Protein AF-A0A8J4DAW7-F1 (afdb_monomer_lite)

pLDDT: mean 86.2, std 12.8, range [35.59, 98.31]

Secondary structure (DSSP, 8-state):
------TTTTTS-TTHHHHHHHHHHHHHHHHHHHHT-SSSS--TT----GGGGGGG--SSS--SB-TTS-B-HHHHHHHHHHH-GGG-SEE-HHHHHHHHHHH--TT-HHHHHHHHHHHHHHHHHH--TTS-EEHHHHHHHHHSHHHHHHHHHTT-GGGSIIIIIHHHHHTT--

Foldseek 3Di:
DDFDDFLVCVVPNPPVSVVVVVVVCCVPLQCQQCQQDPDVHGDPVSDHDPVSVLRVDFQLALVCADSVGDGDVVSLVVLCVVQVPPNPQFHAPVSLVVSLVVSDDPVGPVSSVVSCVVSVCLQSGQADPVSGRHSVLVVCVSVVQNQQVSCVSNVNPCSHCVNNVVVCVVVVND

Structure (mmCIF, N/CA/C/O backbone):
data_AF-A0A8J4DAW7-F1
#
_entry.id   AF-A0A8J4DAW7-F1
#
loop_
_atom_site.group_PDB
_atom_site.id
_atom_site.type_symbol
_atom_site.label_atom_id
_atom_site.label_alt_id
_atom_site.label_comp_id
_atom_site.label_asym_id
_atom_site.label_entity_id
_atom_site.label_seq_id
_atom_site.pdbx_PDB_ins_code
_atom_site.Cartn_x
_atom_site.Cartn_y
_atom_site.Cartn_z
_atom_site.occupancy
_atom_site.B_iso_or_equiv
_atom_site.auth_seq_id
_atom_site.auth_comp_id
_atom_site.auth_asym_id
_atom_site.auth_atom_id
_atom_site.pdbx_PDB_model_num
ATOM 1 N N . MET A 1 1 ? -32.320 -4.898 0.744 1.00 35.59 1 MET A N 1
ATOM 2 C CA . MET A 1 1 ? -30.894 -5.266 0.904 1.00 35.59 1 MET A CA 1
ATOM 3 C C . MET A 1 1 ? -30.046 -4.208 0.204 1.00 35.59 1 MET A C 1
ATOM 5 O O . MET A 1 1 ? -30.201 -4.024 -0.993 1.00 35.59 1 MET A O 1
ATOM 9 N N . ARG A 1 2 ? -29.277 -3.409 0.957 1.00 36.75 2 ARG A N 1
ATOM 10 C CA . ARG A 1 2 ? -28.567 -2.215 0.457 1.00 36.75 2 ARG A CA 1
ATOM 11 C C . ARG A 1 2 ? -27.202 -2.635 -0.105 1.00 36.75 2 ARG A C 1
ATOM 13 O O . ARG A 1 2 ? -26.302 -2.932 0.671 1.00 36.75 2 ARG A O 1
ATOM 20 N N . GLY A 1 3 ? -27.082 -2.706 -1.431 1.00 41.38 3 GLY A N 1
ATOM 21 C CA . GLY A 1 3 ? -25.829 -3.020 -2.126 1.00 41.38 3 GLY A CA 1
ATOM 22 C C . GLY A 1 3 ? -24.738 -1.989 -1.820 1.00 41.38 3 GLY A C 1
ATOM 23 O O . GLY A 1 3 ? -24.973 -0.781 -1.885 1.00 41.38 3 GLY A O 1
ATOM 24 N N . PHE A 1 4 ? -23.571 -2.491 -1.423 1.00 44.03 4 PHE A N 1
ATOM 25 C CA . PHE A 1 4 ? -22.437 -1.741 -0.889 1.00 44.03 4 PHE A CA 1
ATOM 26 C C . PHE A 1 4 ? -21.653 -1.043 -2.014 1.00 44.03 4 PHE A C 1
ATOM 28 O O . PHE A 1 4 ? -21.598 -1.503 -3.155 1.00 44.03 4 PHE A O 1
ATOM 35 N N . ARG A 1 5 ? -21.097 0.125 -1.693 1.00 46.22 5 ARG A N 1
ATOM 36 C CA . ARG A 1 5 ? -20.472 1.068 -2.624 1.00 46.22 5 ARG A CA 1
ATOM 37 C C . ARG A 1 5 ? -18.950 1.059 -2.417 1.00 46.22 5 ARG A C 1
ATOM 39 O O . ARG A 1 5 ? -18.498 1.115 -1.278 1.00 46.22 5 ARG A O 1
ATOM 46 N N . PHE A 1 6 ? -18.198 1.014 -3.524 1.00 53.50 6 PHE A N 1
ATOM 47 C CA . PHE A 1 6 ? -16.730 1.126 -3.634 1.00 53.50 6 PHE A CA 1
ATOM 48 C C . PHE A 1 6 ? -16.136 2.221 -2.723 1.00 53.50 6 PHE A C 1
ATOM 50 O O . PHE A 1 6 ? -16.826 3.196 -2.422 1.00 53.50 6 PHE A O 1
ATOM 57 N N . LEU A 1 7 ? -14.844 2.122 -2.371 1.00 47.47 7 LEU A N 1
ATOM 58 C CA . LEU A 1 7 ? -14.091 3.124 -1.588 1.00 47.47 7 LEU A CA 1
ATOM 59 C C . LEU A 1 7 ? -14.414 4.562 -1.986 1.00 47.47 7 LEU A C 1
ATOM 61 O O . LEU A 1 7 ? -14.732 5.402 -1.149 1.00 47.47 7 LEU A O 1
ATOM 65 N N . LEU A 1 8 ? -14.359 4.811 -3.290 1.00 48.56 8 LEU A N 1
ATOM 66 C CA . LEU A 1 8 ? -14.595 6.120 -3.846 1.00 48.56 8 LEU A CA 1
ATOM 67 C C . LEU A 1 8 ? -16.085 6.406 -3.999 1.00 48.56 8 LEU A C 1
ATOM 69 O O . LEU A 1 8 ? -16.419 7.538 -3.782 1.00 48.56 8 LEU A O 1
ATOM 73 N N . ARG A 1 9 ? -17.023 5.457 -4.155 1.00 50.00 9 ARG A N 1
ATOM 74 C CA . ARG A 1 9 ? -18.480 5.754 -4.058 1.00 50.00 9 ARG A CA 1
ATOM 75 C C . ARG A 1 9 ? -18.992 6.039 -2.642 1.00 50.00 9 ARG A C 1
ATOM 77 O O . ARG A 1 9 ? -20.134 6.476 -2.482 1.00 50.00 9 ARG A O 1
ATOM 84 N N . ARG A 1 10 ? -18.170 5.790 -1.620 1.00 56.25 10 ARG A N 1
ATOM 85 C CA . ARG A 1 10 ? -18.395 6.259 -0.245 1.00 56.25 10 ARG A CA 1
ATOM 86 C C . ARG A 1 10 ? -17.984 7.732 -0.060 1.00 56.25 10 ARG A C 1
ATOM 88 O O . ARG A 1 10 ? -18.442 8.344 0.896 1.00 56.25 10 ARG A O 1
ATOM 95 N N . LEU A 1 11 ? -17.167 8.283 -0.968 1.00 58.91 11 LEU A N 1
ATOM 96 C CA . LEU A 1 11 ? -16.596 9.644 -0.929 1.00 58.91 11 LEU A CA 1
ATOM 97 C C . LEU A 1 11 ? -16.974 10.536 -2.144 1.00 58.91 11 LEU A C 1
ATOM 99 O O . LEU A 1 11 ? -17.025 11.750 -2.011 1.00 58.91 11 LEU A O 1
ATOM 103 N N . LEU A 1 12 ? -17.246 9.945 -3.308 1.00 66.75 12 LEU A N 1
ATOM 104 C CA . LEU A 1 12 ? -17.375 10.508 -4.661 1.00 66.75 12 LEU A CA 1
ATOM 105 C C . LEU A 1 12 ? -18.311 9.627 -5.521 1.00 66.75 12 LEU A C 1
ATOM 107 O O . LEU A 1 12 ? -18.037 8.460 -5.794 1.00 66.75 12 LEU A O 1
ATOM 111 N N . SER A 1 13 ? -19.433 10.164 -5.993 1.00 74.12 13 SER A N 1
ATOM 112 C CA . SER A 1 13 ? -20.335 9.451 -6.915 1.00 74.12 13 SER A CA 1
ATOM 113 C C . SER A 1 13 ? -19.689 9.195 -8.287 1.00 74.12 13 SER A C 1
ATOM 115 O O . SER A 1 13 ? -18.711 9.841 -8.648 1.00 74.12 13 SER A O 1
ATOM 117 N N . GLU A 1 14 ? -20.243 8.290 -9.103 1.00 77.75 14 GLU A N 1
ATOM 118 C CA . GLU A 1 14 ? -19.873 8.301 -10.531 1.00 77.75 14 GLU A CA 1
ATOM 119 C C . GLU A 1 14 ? -20.385 9.579 -11.203 1.00 77.75 14 GLU A C 1
ATOM 121 O O . GLU A 1 14 ? -21.440 10.080 -10.799 1.00 77.75 14 GLU A O 1
ATOM 126 N N . PRO A 1 15 ? -19.674 10.089 -12.223 1.00 83.44 15 PRO A N 1
ATOM 127 C CA . PRO A 1 15 ? -18.434 9.547 -12.802 1.00 83.44 15 PRO A CA 1
ATOM 128 C C . PRO A 1 15 ? -17.146 9.971 -12.071 1.00 83.44 15 PRO A C 1
ATOM 130 O O . PRO A 1 15 ? -16.062 9.559 -12.473 1.00 83.44 15 PRO A O 1
ATOM 133 N N . LEU A 1 16 ? -17.232 10.771 -11.001 1.00 80.62 16 LEU A N 1
ATOM 134 C 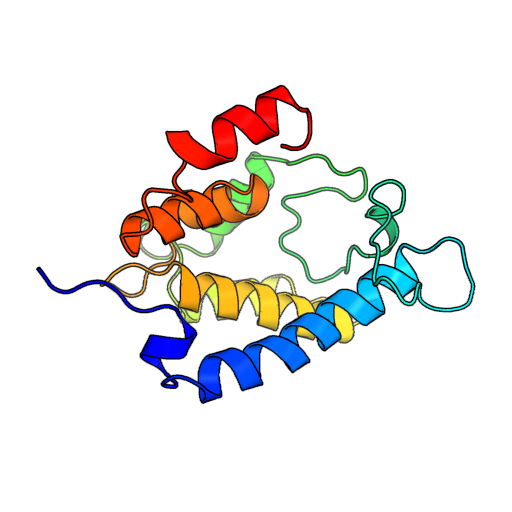CA . LEU A 1 16 ? -16.066 11.324 -10.292 1.00 80.62 16 LEU A CA 1
ATOM 135 C C . LEU A 1 16 ? -15.127 10.242 -9.751 1.00 80.62 16 LEU A C 1
ATOM 137 O O . LEU A 1 16 ? -13.915 10.411 -9.802 1.00 80.62 16 LEU A O 1
ATOM 141 N N . ASN A 1 17 ? -15.673 9.122 -9.273 1.00 78.44 17 ASN A N 1
ATOM 142 C CA . ASN A 1 17 ? -14.875 7.961 -8.879 1.00 78.44 17 ASN A CA 1
ATOM 143 C C . ASN A 1 17 ? -14.023 7.436 -10.051 1.00 78.44 17 ASN A C 1
ATOM 145 O O . ASN A 1 17 ? -12.802 7.359 -9.933 1.00 78.44 17 ASN A O 1
ATOM 149 N N . THR A 1 18 ? -14.650 7.133 -11.192 1.00 80.19 18 THR A N 1
ATOM 150 C CA . THR A 1 18 ? -13.932 6.676 -12.393 1.00 80.19 18 THR A CA 1
ATOM 151 C C . THR A 1 18 ? -12.881 7.694 -12.846 1.00 80.19 18 THR A C 1
ATOM 153 O O . THR A 1 18 ? -11.741 7.323 -13.119 1.00 80.19 18 THR A O 1
ATOM 156 N N . LEU A 1 19 ? -13.229 8.983 -12.856 1.00 85.88 19 LEU A N 1
ATOM 157 C CA . LEU A 1 19 ? -12.310 10.060 -13.229 1.00 85.88 19 LEU A CA 1
ATOM 158 C C . LEU A 1 19 ? -11.126 10.191 -12.263 1.00 85.88 19 LEU A C 1
ATOM 160 O O . LEU A 1 19 ? -10.025 10.487 -12.710 1.00 85.88 19 LEU A O 1
ATOM 164 N N . ALA A 1 20 ? -11.323 9.944 -10.966 1.00 83.50 20 ALA A N 1
ATOM 165 C CA . ALA A 1 20 ? -10.255 9.956 -9.969 1.00 83.50 20 ALA A CA 1
ATOM 166 C C . ALA A 1 20 ? -9.373 8.695 -10.024 1.00 83.50 20 ALA A C 1
ATOM 168 O O . ALA A 1 20 ? -8.184 8.763 -9.720 1.00 83.50 20 ALA A O 1
ATOM 169 N N . ALA A 1 21 ? -9.922 7.547 -10.431 1.00 84.50 21 ALA A N 1
ATOM 170 C CA . ALA A 1 21 ? -9.177 6.292 -10.508 1.00 84.50 21 ALA A CA 1
ATOM 171 C C . ALA A 1 21 ? -8.114 6.296 -11.619 1.00 84.50 21 ALA A C 1
ATOM 173 O O . ALA A 1 21 ? -7.025 5.763 -11.417 1.00 84.50 21 ALA A O 1
ATOM 174 N N . VAL A 1 22 ? -8.398 6.919 -12.768 1.00 87.62 22 VAL A N 1
ATOM 175 C CA . VAL A 1 22 ? -7.465 7.001 -13.907 1.00 87.62 22 VAL A CA 1
ATOM 176 C C . VAL A 1 22 ? -6.120 7.657 -13.541 1.00 87.62 22 VAL A C 1
ATOM 178 O O . VAL A 1 22 ? -5.090 7.013 -13.742 1.00 87.62 22 VAL A O 1
ATOM 181 N N . PRO A 1 23 ? -6.061 8.882 -12.980 1.00 89.19 23 PRO A N 1
ATOM 182 C CA . PRO A 1 23 ? -4.791 9.509 -12.623 1.00 89.19 23 PRO A CA 1
ATOM 183 C C . PRO A 1 23 ? -4.057 8.754 -11.510 1.00 89.19 23 PRO A C 1
ATOM 185 O O . PRO A 1 23 ? -2.834 8.669 -11.557 1.00 89.19 23 PRO A O 1
ATOM 188 N N . VAL A 1 24 ? -4.773 8.154 -10.550 1.00 86.56 24 VAL A N 1
ATOM 189 C CA . VAL A 1 24 ? -4.154 7.310 -9.511 1.00 86.56 24 VAL A CA 1
ATOM 190 C C . VAL A 1 24 ? -3.506 6.074 -10.136 1.00 86.56 24 VAL A C 1
ATOM 192 O O . VAL A 1 24 ? -2.357 5.762 -9.829 1.00 86.56 24 VAL A O 1
ATOM 195 N N . ALA A 1 25 ? -4.207 5.399 -11.050 1.00 88.69 25 ALA A N 1
ATOM 196 C CA . ALA A 1 25 ? -3.672 4.246 -11.762 1.00 88.69 25 ALA A CA 1
ATOM 197 C C . ALA A 1 25 ? -2.434 4.623 -12.585 1.00 88.69 25 ALA A C 1
ATOM 199 O O . ALA A 1 25 ? -1.433 3.917 -12.525 1.00 88.69 25 ALA A O 1
ATOM 200 N N . LEU A 1 26 ? -2.455 5.756 -13.294 1.00 89.94 26 LEU A N 1
ATOM 201 C CA . LEU A 1 26 ? -1.300 6.236 -14.057 1.00 89.94 26 LEU A CA 1
ATOM 202 C C . LEU A 1 26 ? -0.113 6.598 -13.156 1.00 89.94 26 LEU A C 1
ATOM 204 O O . LEU A 1 26 ? 1.014 6.229 -13.475 1.00 89.94 26 LEU A O 1
ATOM 208 N N . ALA A 1 27 ? -0.355 7.258 -12.019 1.00 89.00 27 ALA A N 1
ATOM 209 C CA . ALA A 1 27 ? 0.691 7.632 -11.065 1.00 89.00 27 ALA A CA 1
ATOM 210 C C . ALA A 1 27 ? 1.424 6.417 -10.470 1.00 89.00 27 ALA A C 1
ATOM 212 O O . ALA A 1 27 ? 2.596 6.528 -10.120 1.00 89.00 27 ALA A O 1
ATOM 213 N N . VAL A 1 28 ? 0.757 5.262 -10.380 1.00 89.31 28 VAL A N 1
ATOM 214 C CA . VAL A 1 28 ? 1.360 3.997 -9.935 1.00 89.31 28 VAL A CA 1
ATOM 215 C C . VAL A 1 28 ? 1.974 3.235 -11.110 1.00 89.31 28 VAL A C 1
ATOM 217 O O . VAL A 1 28 ? 3.126 2.808 -11.049 1.00 89.31 28 VAL A O 1
ATOM 220 N N . GLN A 1 29 ? 1.229 3.074 -12.202 1.00 91.12 29 GLN A N 1
ATOM 221 C CA . GLN A 1 29 ? 1.621 2.193 -13.295 1.00 91.12 29 GLN A CA 1
ATOM 222 C C . GLN A 1 29 ? 2.780 2.762 -14.126 1.00 91.12 29 GLN A C 1
ATOM 224 O O . GLN A 1 29 ? 3.649 1.998 -14.541 1.00 91.12 29 GLN A O 1
ATOM 229 N N . LEU A 1 30 ? 2.845 4.083 -14.347 1.00 91.12 30 LEU A N 1
ATOM 230 C CA . LEU A 1 30 ? 3.920 4.699 -15.134 1.00 91.12 30 LEU A CA 1
ATOM 231 C C . LEU A 1 30 ? 5.303 4.474 -14.490 1.00 91.12 30 LEU A C 1
ATOM 233 O O . LEU A 1 30 ? 6.150 3.877 -15.161 1.00 91.12 30 LEU A O 1
ATOM 237 N N . PRO A 1 31 ? 5.547 4.832 -13.209 1.00 90.69 31 PRO A N 1
ATOM 238 C CA . PRO A 1 31 ? 6.833 4.560 -12.570 1.00 90.69 31 PRO A CA 1
ATOM 239 C C . PRO A 1 31 ? 7.166 3.070 -12.506 1.00 90.69 31 PRO A C 1
ATOM 241 O O . PRO A 1 31 ? 8.300 2.697 -12.790 1.00 90.69 31 PRO A O 1
ATOM 244 N N . LEU A 1 32 ? 6.195 2.207 -12.180 1.00 91.31 32 LEU A N 1
ATOM 245 C CA . LEU A 1 32 ? 6.436 0.763 -12.111 1.00 91.31 32 LEU A CA 1
ATOM 246 C C . LEU A 1 32 ? 6.802 0.177 -13.477 1.00 91.31 32 LEU A C 1
ATOM 248 O O . LEU A 1 32 ? 7.737 -0.617 -13.559 1.00 91.31 32 LEU A O 1
ATOM 252 N N . SER A 1 33 ? 6.104 0.577 -14.544 1.00 92.31 33 SER A N 1
ATOM 253 C CA . SER A 1 33 ? 6.386 0.085 -15.897 1.00 92.31 33 SER A CA 1
ATOM 254 C C . SER A 1 33 ? 7.756 0.529 -16.402 1.00 92.31 33 SER A C 1
ATOM 256 O O . SER A 1 33 ? 8.448 -0.235 -17.072 1.00 92.31 33 SER A O 1
ATOM 258 N N . TRP A 1 34 ? 8.184 1.738 -16.032 1.00 92.44 34 TRP A N 1
ATOM 259 C CA . TRP A 1 34 ? 9.498 2.250 -16.391 1.00 92.44 34 TRP A CA 1
ATOM 260 C C . TRP A 1 34 ? 10.619 1.593 -15.580 1.00 92.44 34 TRP A C 1
ATOM 262 O O . TRP A 1 34 ? 11.542 1.022 -16.152 1.00 92.44 34 TRP A O 1
ATOM 272 N N . LEU A 1 35 ? 10.528 1.613 -14.247 1.00 92.31 35 LEU A N 1
ATOM 273 C CA . LEU A 1 35 ? 11.601 1.155 -13.356 1.00 92.31 35 LEU A CA 1
ATOM 274 C C . LEU A 1 35 ? 11.769 -0.371 -13.345 1.00 92.31 35 LEU A C 1
ATOM 276 O O . LEU A 1 35 ? 12.872 -0.872 -13.115 1.00 92.31 35 LEU A O 1
ATOM 280 N N . ALA A 1 36 ? 10.693 -1.120 -13.602 1.00 92.50 36 ALA A N 1
ATOM 281 C CA . ALA A 1 36 ? 10.764 -2.562 -13.825 1.00 92.50 36 ALA A CA 1
ATOM 282 C C . ALA A 1 36 ? 11.022 -2.920 -15.303 1.00 92.50 36 ALA A C 1
ATOM 284 O O . ALA A 1 36 ? 11.193 -4.097 -15.617 1.00 92.50 36 ALA A O 1
ATOM 285 N N . GLY A 1 37 ? 11.056 -1.942 -16.210 1.00 91.81 37 GLY A N 1
ATOM 286 C CA . GLY A 1 37 ? 11.345 -2.131 -17.628 1.00 91.81 37 GLY A CA 1
ATOM 287 C C . GLY A 1 37 ? 12.790 -2.549 -17.909 1.00 91.81 37 GLY A C 1
ATOM 288 O O . GLY A 1 37 ? 13.684 -2.407 -17.072 1.00 91.81 37 GLY A O 1
ATOM 289 N N . ASP A 1 38 ? 13.016 -3.067 -19.116 1.00 88.12 38 ASP A N 1
ATOM 290 C CA . ASP A 1 38 ? 14.365 -3.300 -19.659 1.00 88.12 38 ASP A CA 1
ATOM 291 C C . ASP A 1 38 ? 14.819 -2.165 -20.595 1.00 88.12 38 ASP A C 1
ATOM 293 O O . ASP A 1 38 ? 15.965 -2.135 -21.038 1.00 88.12 38 ASP A O 1
ATOM 297 N N . SER A 1 39 ? 13.915 -1.228 -20.888 1.00 86.88 39 SER A N 1
ATOM 298 C CA . SER A 1 39 ? 14.132 -0.092 -21.777 1.00 86.88 39 SER A CA 1
ATOM 299 C C . SER A 1 39 ? 14.375 1.191 -20.990 1.00 86.88 39 SER A C 1
ATOM 301 O O . SER A 1 39 ? 13.874 1.372 -19.884 1.00 86.88 39 SER A O 1
ATOM 303 N N . TRP A 1 40 ? 15.082 2.135 -21.610 1.00 84.94 40 TRP A N 1
ATOM 304 C CA . TRP A 1 40 ? 15.256 3.484 -21.065 1.00 84.94 40 TRP A CA 1
ATOM 305 C C . TRP A 1 40 ? 13.962 4.319 -21.082 1.00 84.94 40 TRP A C 1
ATOM 307 O O . TRP A 1 40 ? 13.833 5.266 -20.312 1.00 84.94 40 TRP A O 1
ATOM 317 N N . LEU A 1 41 ? 12.997 3.967 -21.937 1.00 86.31 41 LEU A N 1
ATOM 318 C CA . LEU A 1 41 ? 11.678 4.601 -22.024 1.00 86.31 41 LEU A CA 1
ATOM 319 C C . LEU A 1 41 ? 10.593 3.702 -21.402 1.00 86.31 41 LEU A C 1
ATOM 321 O O . LEU A 1 41 ? 10.718 2.477 -21.485 1.00 86.31 41 LEU A O 1
ATOM 325 N N . PRO A 1 42 ? 9.521 4.277 -20.819 1.00 80.38 42 PRO A N 1
ATOM 326 C CA . PRO A 1 42 ? 8.379 3.507 -20.328 1.00 80.38 42 PRO A CA 1
ATOM 327 C C . PRO A 1 42 ? 7.687 2.742 -21.466 1.00 80.38 42 PRO A C 1
ATOM 329 O O . PRO A 1 42 ? 7.506 3.280 -22.560 1.00 80.38 42 PRO A O 1
ATOM 332 N N . ASP A 1 43 ? 7.265 1.499 -21.207 1.00 83.38 43 ASP A N 1
ATOM 333 C CA . ASP A 1 43 ? 6.450 0.736 -22.160 1.00 83.38 43 ASP A CA 1
ATOM 334 C C . ASP A 1 43 ? 5.094 1.454 -22.336 1.00 83.38 43 ASP A C 1
ATOM 336 O O . ASP A 1 43 ? 4.387 1.648 -21.343 1.00 83.38 43 ASP A O 1
ATOM 340 N N . PRO A 1 44 ? 4.682 1.835 -23.561 1.00 87.00 44 PRO A N 1
ATOM 341 C CA . PRO A 1 44 ? 3.400 2.508 -23.792 1.00 87.00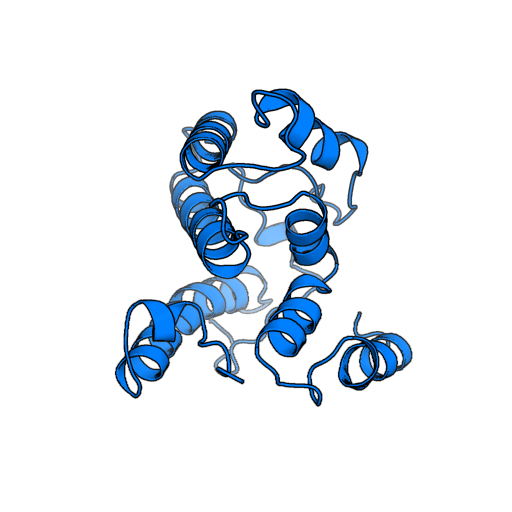 44 PRO A CA 1
ATOM 342 C C . PRO A 1 44 ? 2.185 1.651 -23.404 1.00 87.00 44 PRO A C 1
ATOM 344 O O . PRO A 1 44 ? 1.095 2.179 -23.200 1.00 87.00 44 PRO A O 1
ATOM 347 N N . ARG A 1 45 ? 2.357 0.330 -23.270 1.00 90.56 45 ARG A N 1
ATOM 348 C CA . ARG A 1 45 ? 1.341 -0.606 -22.760 1.00 90.56 45 ARG A CA 1
ATOM 349 C C . ARG A 1 45 ? 1.314 -0.677 -21.233 1.00 90.56 45 ARG A C 1
ATOM 351 O O . ARG A 1 45 ? 0.502 -1.415 -20.682 1.00 90.56 45 ARG A O 1
ATOM 358 N N . LEU A 1 46 ? 2.206 0.052 -20.560 1.00 90.44 46 LEU A N 1
ATOM 359 C CA . LEU A 1 46 ? 2.325 0.121 -19.109 1.00 90.44 46 LEU A CA 1
ATOM 360 C C . LEU A 1 46 ? 2.580 -1.249 -18.452 1.00 90.44 46 LEU A C 1
ATOM 362 O O . LEU A 1 46 ? 2.073 -1.530 -17.367 1.00 90.44 46 LEU A O 1
ATOM 366 N N . LEU A 1 47 ? 3.346 -2.128 -19.103 1.00 90.38 47 LEU A N 1
ATOM 367 C CA . LEU A 1 47 ? 3.660 -3.455 -18.563 1.00 90.38 47 LEU A CA 1
ATOM 368 C C . LEU A 1 47 ? 4.653 -3.374 -17.399 1.00 90.38 47 LEU A C 1
ATOM 370 O O . LEU A 1 47 ? 5.620 -2.623 -17.451 1.00 90.38 47 LEU A O 1
ATOM 374 N N . VAL A 1 48 ? 4.444 -4.202 -16.372 1.00 90.19 48 VAL A N 1
ATOM 375 C CA . VAL A 1 48 ? 5.377 -4.369 -15.245 1.00 90.19 48 VAL A CA 1
ATOM 376 C C . VAL A 1 48 ? 6.032 -5.740 -15.352 1.00 90.19 48 VAL A C 1
ATOM 378 O O . VAL A 1 48 ? 5.364 -6.771 -15.254 1.00 90.19 48 VAL A O 1
ATOM 381 N N . HIS A 1 49 ? 7.350 -5.772 -15.547 1.00 90.50 49 HIS A N 1
ATOM 382 C CA . HIS A 1 49 ? 8.083 -7.030 -15.649 1.00 90.50 49 HIS A CA 1
ATOM 383 C C . HIS A 1 49 ? 8.364 -7.599 -14.258 1.00 90.50 49 HIS A C 1
ATOM 385 O O . HIS A 1 49 ? 9.252 -7.133 -13.546 1.00 90.50 49 HIS A O 1
ATOM 391 N N . VAL A 1 50 ? 7.648 -8.664 -13.891 1.00 88.00 50 VAL A N 1
ATOM 392 C CA . VAL A 1 50 ? 7.757 -9.309 -12.569 1.00 88.00 50 VAL A CA 1
ATOM 393 C C . VAL A 1 50 ? 9.189 -9.756 -12.250 1.00 88.00 50 VAL A C 1
ATOM 395 O O . VAL A 1 50 ? 9.632 -9.615 -11.113 1.00 88.00 50 VAL A O 1
ATOM 398 N N . ARG A 1 51 ? 9.966 -10.191 -13.255 1.00 88.50 51 ARG A N 1
ATOM 399 C CA . ARG A 1 51 ? 11.394 -10.533 -13.086 1.00 88.50 51 ARG A CA 1
ATOM 400 C C . ARG A 1 51 ? 12.233 -9.396 -12.481 1.00 88.50 51 ARG A C 1
ATOM 402 O O . ARG A 1 51 ? 13.211 -9.649 -11.785 1.00 88.50 51 ARG A O 1
ATOM 409 N N . ASN A 1 52 ? 11.821 -8.152 -12.715 1.00 90.44 52 ASN A N 1
ATOM 410 C CA . ASN A 1 52 ? 12.481 -6.935 -12.254 1.00 90.44 52 ASN A CA 1
ATOM 411 C C . ASN A 1 52 ? 11.761 -6.290 -11.054 1.00 90.44 52 ASN A C 1
ATOM 413 O O . ASN A 1 52 ? 12.136 -5.193 -10.648 1.00 90.44 52 ASN A O 1
ATOM 417 N N . ALA A 1 53 ? 10.758 -6.945 -10.454 1.00 87.81 53 ALA A N 1
ATOM 418 C CA . ALA A 1 53 ? 9.974 -6.377 -9.351 1.00 87.81 53 ALA A CA 1
ATOM 419 C C . ALA A 1 53 ? 10.832 -5.997 -8.128 1.00 87.81 53 ALA A C 1
ATOM 421 O O . ALA A 1 53 ? 10.521 -5.047 -7.417 1.00 87.81 53 ALA A O 1
ATOM 422 N N . HIS A 1 54 ? 11.963 -6.675 -7.920 1.00 88.25 54 HIS A N 1
ATOM 423 C CA . HIS A 1 54 ? 12.929 -6.335 -6.874 1.00 88.25 54 HIS A CA 1
ATOM 424 C C . HIS A 1 54 ? 13.496 -4.903 -7.000 1.00 88.25 54 HIS A C 1
ATOM 426 O O . HIS A 1 54 ? 13.911 -4.330 -5.994 1.00 88.25 54 HIS A O 1
ATOM 432 N N . LYS A 1 55 ? 13.501 -4.306 -8.207 1.00 89.62 55 LYS A N 1
ATOM 433 C CA . LYS A 1 55 ? 13.989 -2.935 -8.463 1.00 89.62 55 LYS A CA 1
ATOM 434 C C . LYS A 1 55 ? 13.056 -1.853 -7.920 1.00 89.62 55 LYS A C 1
ATOM 436 O O . LYS A 1 55 ? 13.509 -0.753 -7.629 1.00 89.62 55 LYS A O 1
ATOM 441 N N . VAL A 1 56 ? 11.765 -2.157 -7.791 1.00 89.62 56 VAL A N 1
ATOM 442 C CA . VAL A 1 56 ? 10.720 -1.197 -7.393 1.00 89.62 56 VAL A CA 1
ATOM 443 C C . VAL A 1 56 ? 10.321 -1.331 -5.921 1.00 89.62 56 VAL A C 1
ATOM 445 O O . VAL A 1 56 ? 9.314 -0.782 -5.484 1.00 89.62 56 VAL A O 1
ATOM 448 N N . VAL A 1 57 ? 11.131 -2.038 -5.130 1.00 89.50 57 VAL A N 1
ATOM 449 C CA . VAL A 1 57 ? 10.967 -2.133 -3.677 1.00 89.50 57 VAL A CA 1
ATOM 450 C C . VAL A 1 57 ? 11.578 -0.897 -3.018 1.00 89.50 57 VAL A C 1
ATOM 452 O O . VAL A 1 57 ? 12.798 -0.738 -2.990 1.00 89.50 57 VAL A O 1
ATOM 455 N N . HIS A 1 58 ? 10.740 -0.039 -2.440 1.00 91.94 58 HIS A N 1
ATOM 456 C CA . HIS A 1 58 ? 11.196 1.122 -1.672 1.00 91.94 58 HIS A CA 1
ATOM 457 C C . HIS A 1 58 ? 11.550 0.754 -0.220 1.00 91.94 58 HIS A C 1
ATOM 459 O O . HIS A 1 58 ? 11.143 -0.289 0.294 1.00 91.94 58 HIS A O 1
ATOM 465 N N . GLY A 1 59 ? 12.332 1.597 0.459 1.00 89.81 59 GLY A N 1
ATOM 466 C CA . GLY A 1 59 ? 12.873 1.323 1.797 1.00 89.81 59 GLY A CA 1
ATOM 467 C C . GLY A 1 59 ? 11.861 1.467 2.939 1.00 89.81 59 GLY A C 1
ATOM 468 O O . GLY A 1 59 ? 11.965 0.758 3.940 1.00 89.81 59 GLY A O 1
ATOM 469 N N . SER A 1 60 ? 10.871 2.345 2.777 1.00 93.00 60 SER A N 1
ATOM 470 C CA . SER A 1 60 ? 9.849 2.683 3.778 1.00 93.00 60 SER A CA 1
ATOM 471 C C . SER A 1 60 ? 8.618 1.768 3.707 1.00 93.00 60 SER A C 1
ATOM 473 O O . SER A 1 60 ? 7.482 2.233 3.736 1.00 93.00 60 SER A O 1
ATOM 475 N N . ASN A 1 61 ? 8.822 0.462 3.539 1.00 90.62 61 ASN A N 1
ATOM 476 C CA . ASN A 1 61 ? 7.752 -0.528 3.367 1.00 90.62 61 ASN A CA 1
ATOM 477 C C . ASN A 1 61 ? 7.465 -1.321 4.664 1.00 90.62 61 ASN A C 1
ATOM 479 O O . ASN A 1 61 ? 8.079 -1.098 5.705 1.00 90.62 61 ASN A O 1
ATOM 483 N N . SER A 1 62 ? 6.534 -2.279 4.615 1.00 90.88 62 SER A N 1
ATOM 484 C CA . SER A 1 62 ? 6.184 -3.124 5.772 1.00 90.88 62 SER A CA 1
ATOM 485 C C . SER A 1 62 ? 7.235 -4.169 6.155 1.00 90.88 62 SER A C 1
ATOM 487 O O . SER A 1 62 ? 7.146 -4.760 7.230 1.00 90.88 62 SER A O 1
ATOM 489 N N . LYS A 1 63 ? 8.195 -4.441 5.263 1.00 90.75 63 LYS A N 1
ATOM 490 C CA . LYS A 1 63 ? 9.226 -5.488 5.352 1.00 90.75 63 LYS A CA 1
ATOM 491 C C . LYS A 1 63 ? 8.683 -6.918 5.437 1.00 90.75 63 LYS A C 1
ATOM 493 O O . LYS A 1 63 ? 9.455 -7.845 5.684 1.00 90.75 63 LYS A O 1
ATOM 498 N N . ALA A 1 64 ? 7.379 -7.113 5.217 1.00 91.94 64 ALA A N 1
ATOM 499 C CA . ALA A 1 64 ? 6.754 -8.434 5.194 1.00 91.94 64 ALA A CA 1
ATOM 500 C C . ALA A 1 64 ? 7.269 -9.292 4.029 1.00 91.94 64 ALA A C 1
ATOM 502 O O . ALA A 1 64 ? 7.396 -10.502 4.186 1.00 91.94 64 ALA A O 1
ATOM 503 N N . TRP A 1 65 ? 7.615 -8.665 2.902 1.00 88.06 65 TRP A N 1
ATOM 504 C CA . TRP A 1 65 ? 8.380 -9.288 1.825 1.00 88.06 65 TRP A CA 1
ATOM 505 C C . TRP A 1 65 ? 9.846 -8.865 1.908 1.00 88.06 65 TRP A C 1
ATOM 507 O O . TRP A 1 65 ? 10.150 -7.710 2.222 1.00 88.06 65 TRP A O 1
ATOM 517 N N . ASP A 1 66 ? 10.758 -9.795 1.643 1.00 84.75 66 ASP A N 1
ATOM 518 C CA . ASP A 1 66 ? 12.157 -9.457 1.395 1.00 84.75 66 ASP A CA 1
ATOM 519 C C . ASP A 1 66 ? 12.376 -8.992 -0.062 1.00 84.75 66 ASP A C 1
ATOM 521 O O . ASP A 1 66 ? 11.479 -9.064 -0.903 1.00 84.75 66 ASP A O 1
ATOM 525 N N . ARG A 1 67 ? 13.581 -8.493 -0.375 1.00 81.19 67 ARG A N 1
ATOM 526 C CA . ARG A 1 67 ? 13.924 -8.048 -1.742 1.00 81.19 67 ARG A CA 1
ATOM 527 C C . ARG A 1 67 ? 13.988 -9.192 -2.756 1.00 81.19 67 ARG A C 1
ATOM 529 O O . ARG A 1 67 ? 13.929 -8.930 -3.952 1.00 81.19 67 ARG A O 1
ATOM 536 N N . SER A 1 68 ? 14.114 -10.427 -2.282 1.00 82.81 68 SER A N 1
ATOM 537 C CA . SER A 1 68 ? 14.097 -11.630 -3.111 1.00 82.81 68 SER A CA 1
ATOM 538 C C . SER A 1 68 ? 12.672 -12.075 -3.445 1.00 82.81 68 SER A C 1
ATOM 540 O O . SER A 1 68 ? 12.495 -13.002 -4.228 1.00 82.81 68 SER A O 1
ATOM 542 N N . GLY A 1 69 ? 11.657 -11.408 -2.886 1.00 83.12 69 GLY A N 1
ATOM 543 C CA . GLY A 1 69 ? 10.264 -11.748 -3.112 1.00 83.12 69 GLY A CA 1
ATOM 544 C C . GLY A 1 69 ? 9.800 -12.927 -2.266 1.00 83.12 69 GLY A C 1
ATOM 545 O O . GLY A 1 69 ? 8.948 -13.677 -2.720 1.00 83.12 69 GLY A O 1
ATOM 546 N N . HIS A 1 70 ? 10.295 -13.090 -1.036 1.00 88.75 70 HIS A N 1
ATOM 547 C CA . HIS A 1 70 ? 9.740 -14.045 -0.074 1.00 88.75 70 HIS A CA 1
ATOM 548 C C . HIS A 1 70 ? 8.894 -13.361 0.996 1.00 88.75 70 HIS A C 1
ATOM 550 O O . HIS A 1 70 ? 9.345 -12.445 1.689 1.00 88.75 70 HIS A O 1
ATOM 556 N N . PHE A 1 71 ? 7.676 -13.866 1.188 1.00 91.12 71 PHE A N 1
ATOM 557 C CA . PHE A 1 71 ? 6.822 -13.454 2.292 1.00 91.12 71 PHE A CA 1
ATOM 558 C C . PHE A 1 71 ? 7.309 -14.080 3.599 1.00 91.12 71 PHE A C 1
ATOM 560 O O . PHE A 1 71 ? 7.427 -15.298 3.708 1.00 91.12 71 PHE A O 1
ATOM 567 N N . THR A 1 72 ? 7.535 -13.250 4.614 1.00 94.00 72 THR A N 1
ATOM 568 C CA . THR A 1 72 ? 7.944 -13.675 5.954 1.00 94.00 72 THR A CA 1
ATOM 569 C C . THR A 1 72 ? 6.782 -13.492 6.937 1.00 94.00 72 THR A C 1
ATOM 571 O O . THR A 1 72 ? 6.570 -12.372 7.418 1.00 94.00 72 THR A O 1
ATOM 574 N N . PRO A 1 73 ? 6.050 -14.564 7.311 1.00 93.31 73 PRO A N 1
ATOM 575 C CA . PRO A 1 73 ? 4.914 -14.464 8.230 1.00 93.31 73 PRO A CA 1
ATOM 576 C C . PRO A 1 73 ? 5.276 -13.795 9.557 1.00 93.31 73 PRO A C 1
ATOM 578 O O . PRO A 1 73 ? 4.546 -12.930 10.023 1.00 93.31 73 PRO A O 1
ATOM 581 N N . ALA A 1 74 ? 6.446 -14.108 10.121 1.00 94.62 74 ALA A N 1
ATOM 582 C CA . ALA A 1 74 ? 6.900 -13.515 11.378 1.00 94.62 74 ALA A CA 1
ATOM 583 C C . ALA A 1 74 ? 7.024 -11.980 11.311 1.00 94.62 74 ALA A C 1
ATOM 585 O O . ALA A 1 74 ? 6.654 -11.291 12.258 1.00 94.62 74 ALA A O 1
ATOM 586 N N . ARG A 1 75 ? 7.492 -11.422 10.184 1.00 93.88 75 ARG A N 1
ATOM 587 C CA . ARG A 1 75 ? 7.589 -9.963 10.002 1.00 93.88 75 ARG A CA 1
ATOM 588 C C . ARG A 1 75 ? 6.220 -9.320 9.832 1.00 93.88 75 ARG A C 1
ATOM 590 O O . ARG A 1 75 ? 5.998 -8.230 10.345 1.00 93.88 75 ARG A O 1
ATOM 597 N N . PHE A 1 76 ? 5.306 -10.000 9.143 1.00 95.19 76 PHE A N 1
ATOM 598 C CA . PHE A 1 76 ? 3.919 -9.561 9.043 1.00 95.19 76 PHE A CA 1
ATOM 599 C C . PHE A 1 76 ? 3.238 -9.525 10.421 1.00 95.19 76 PHE A C 1
ATOM 601 O O . PHE A 1 76 ? 2.677 -8.498 10.795 1.00 95.19 76 PHE A O 1
ATOM 608 N N . GLU A 1 77 ? 3.349 -10.596 11.211 1.00 95.38 77 GLU A N 1
ATOM 609 C CA . GLU A 1 77 ? 2.777 -10.647 12.564 1.00 95.38 77 GLU A CA 1
ATOM 610 C C . GLU A 1 77 ? 3.426 -9.629 13.511 1.00 95.38 77 GLU A C 1
ATOM 612 O O . GLU A 1 77 ? 2.743 -9.050 14.355 1.00 95.38 77 GLU A O 1
ATOM 617 N N . ALA A 1 78 ? 4.718 -9.330 13.335 1.00 95.19 78 ALA A N 1
ATOM 618 C CA . ALA A 1 78 ? 5.404 -8.301 14.113 1.00 95.19 78 ALA A CA 1
ATOM 619 C C . ALA A 1 78 ? 4.800 -6.897 13.922 1.00 95.19 78 ALA A C 1
ATOM 621 O O . ALA A 1 78 ? 4.852 -6.085 14.846 1.00 95.19 78 ALA A O 1
ATOM 622 N N . VAL A 1 79 ? 4.194 -6.601 12.762 1.00 95.06 79 VAL A N 1
ATOM 623 C CA . VAL A 1 79 ? 3.449 -5.344 12.564 1.00 95.06 79 VAL A CA 1
ATOM 624 C C . VAL A 1 79 ? 2.263 -5.288 13.521 1.00 95.06 79 VAL A C 1
ATOM 626 O O . VAL A 1 79 ? 2.109 -4.312 14.251 1.00 95.06 79 VAL A O 1
ATOM 629 N N . LEU A 1 80 ? 1.449 -6.342 13.567 1.00 95.75 80 LEU A N 1
ATOM 630 C CA . LEU A 1 80 ? 0.287 -6.392 14.454 1.00 95.75 80 LEU A CA 1
ATOM 631 C C . LEU A 1 80 ? 0.719 -6.373 15.917 1.00 95.75 80 LEU A C 1
ATOM 633 O O . LEU A 1 80 ? 0.256 -5.524 16.665 1.00 95.75 80 LEU A O 1
ATOM 637 N N . SER A 1 81 ? 1.694 -7.200 16.298 1.00 95.75 81 SER A N 1
ATOM 638 C CA . SER A 1 81 ? 2.219 -7.226 17.668 1.00 95.75 81 SER A CA 1
ATOM 639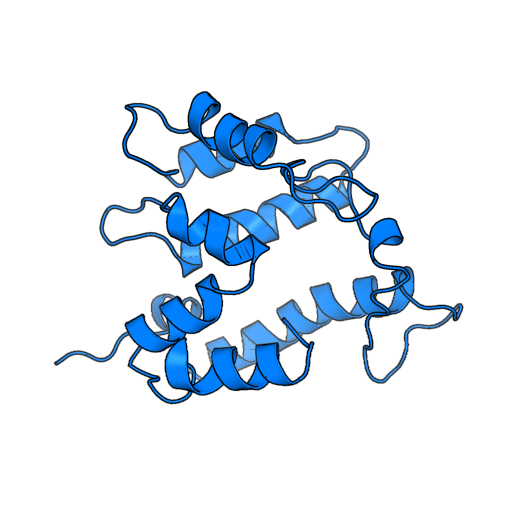 C C . SER A 1 81 ? 2.730 -5.865 18.153 1.00 95.75 81 SER A C 1
ATOM 641 O O . SER A 1 81 ? 2.710 -5.613 19.355 1.00 95.75 81 SER A O 1
ATOM 643 N N . LYS A 1 82 ? 3.223 -5.005 17.252 1.00 96.75 82 LYS A N 1
ATOM 644 C CA . LYS A 1 82 ? 3.770 -3.689 17.602 1.00 96.75 82 LYS A CA 1
ATOM 645 C C . LYS A 1 82 ? 2.731 -2.566 17.568 1.00 96.75 82 LYS A C 1
ATOM 647 O O . LYS A 1 82 ? 2.849 -1.620 18.345 1.00 96.75 82 LYS A O 1
ATOM 652 N N . TYR A 1 83 ? 1.774 -2.619 16.642 1.00 97.38 83 TYR A N 1
ATOM 653 C CA . TYR A 1 83 ? 0.883 -1.489 16.353 1.00 97.38 83 TYR A CA 1
ATOM 654 C C . TYR A 1 83 ? -0.588 -1.737 16.687 1.00 97.38 83 TYR A C 1
ATOM 656 O O . TYR A 1 83 ? -1.322 -0.760 16.788 1.00 97.38 83 TYR A O 1
ATOM 664 N N . ASP A 1 84 ? -1.027 -2.981 16.877 1.00 97.00 84 ASP A N 1
ATOM 665 C CA . ASP A 1 84 ? -2.384 -3.296 17.331 1.00 97.00 84 ASP A CA 1
ATOM 666 C C . ASP A 1 84 ? -2.497 -3.090 18.847 1.00 97.00 84 ASP A C 1
ATOM 668 O O . ASP A 1 84 ? -2.287 -4.000 19.652 1.00 97.00 84 ASP A O 1
ATOM 672 N N . ARG A 1 85 ? -2.819 -1.860 19.246 1.00 89.19 85 ARG A N 1
ATOM 673 C CA . ARG A 1 85 ? -3.098 -1.520 20.640 1.00 89.19 85 ARG A CA 1
ATOM 674 C C . ARG A 1 85 ? -4.387 -2.207 21.072 1.00 89.19 85 ARG A C 1
ATOM 676 O O . ARG A 1 85 ? -5.337 -2.322 20.301 1.00 89.19 85 ARG A O 1
ATOM 683 N N . ASP A 1 86 ? -4.424 -2.672 22.311 1.00 92.25 86 ASP A N 1
ATOM 684 C CA . ASP A 1 86 ? -5.588 -3.348 22.898 1.00 92.25 86 ASP A CA 1
ATOM 685 C C . ASP A 1 86 ? -5.923 -4.720 22.269 1.00 92.25 86 ASP A C 1
ATOM 687 O O . ASP A 1 86 ? -6.938 -5.321 22.614 1.00 92.25 86 ASP A O 1
ATOM 691 N N . GLY A 1 87 ? -5.074 -5.245 21.371 1.00 93.75 87 GLY A N 1
ATOM 692 C CA . GLY A 1 87 ? -5.154 -6.623 20.871 1.00 93.75 87 GLY A CA 1
ATOM 693 C C . GLY A 1 87 ? -6.435 -6.946 20.099 1.00 93.75 87 GLY A C 1
ATOM 694 O O . GLY A 1 87 ? -6.958 -8.058 20.197 1.00 93.75 87 GLY A O 1
ATOM 695 N N . LYS A 1 88 ? -6.975 -5.986 19.339 1.00 96.06 88 LYS A N 1
ATOM 696 C CA . LYS A 1 88 ? -8.279 -6.138 18.670 1.00 96.06 88 LYS A CA 1
ATOM 697 C C . LYS A 1 88 ? -8.223 -6.941 17.371 1.00 96.06 88 LYS A C 1
ATOM 699 O O . LYS A 1 88 ? -9.268 -7.142 16.752 1.00 96.06 88 LYS A O 1
ATOM 704 N N . GLY A 1 89 ? -7.048 -7.390 16.943 1.00 96.50 89 GLY A N 1
ATOM 705 C CA . GLY A 1 89 ? -6.824 -8.167 15.726 1.00 96.50 89 GLY A CA 1
ATOM 706 C C . GLY A 1 89 ? -6.715 -7.310 14.461 1.00 96.50 89 GLY A C 1
ATOM 707 O O . GLY A 1 89 ? -7.142 -7.744 13.386 1.00 96.50 89 GLY A O 1
ATOM 708 N N . GLY A 1 90 ? -6.207 -6.079 14.568 1.00 97.06 90 GLY A N 1
ATOM 709 C CA . GLY A 1 90 ? -6.076 -5.167 13.430 1.00 97.06 90 GLY A CA 1
ATOM 710 C C . GLY A 1 90 ? -5.700 -3.731 13.792 1.00 97.06 90 GLY A C 1
ATOM 711 O O . GLY A 1 90 ? -5.542 -3.385 14.957 1.00 97.06 90 GLY A O 1
ATOM 712 N N . LEU A 1 91 ? -5.589 -2.873 12.775 1.00 98.31 91 LEU A N 1
ATOM 713 C CA . LEU A 1 91 ? -5.114 -1.494 12.924 1.00 98.31 91 LEU A CA 1
ATOM 714 C C . LEU A 1 91 ? -6.219 -0.463 12.652 1.00 98.31 91 LEU A C 1
ATOM 716 O O . LEU A 1 91 ? -6.874 -0.474 11.610 1.00 98.31 91 LEU A O 1
ATOM 720 N N . THR A 1 92 ? -6.401 0.479 13.570 1.00 97.81 92 THR A N 1
ATOM 721 C CA . THR A 1 92 ? -7.126 1.736 13.336 1.00 97.81 92 THR A CA 1
ATOM 722 C C . THR A 1 92 ? -6.329 2.672 12.427 1.00 97.81 92 THR A C 1
ATOM 724 O O . THR A 1 92 ? -5.135 2.475 12.204 1.00 97.81 92 THR A O 1
ATOM 727 N N . LEU A 1 93 ? -6.954 3.756 11.953 1.00 96.94 93 LEU A N 1
ATOM 728 C CA . LEU A 1 93 ? -6.258 4.786 11.171 1.00 96.94 93 LEU A CA 1
ATOM 729 C C . LEU A 1 93 ? -5.012 5.329 11.889 1.00 96.94 93 LEU A C 1
ATOM 731 O O . LEU A 1 93 ? -3.954 5.473 11.284 1.00 96.94 93 LEU A O 1
ATOM 735 N N . TRP A 1 94 ? -5.121 5.611 13.187 1.00 97.81 94 TRP A N 1
ATOM 736 C CA . TRP A 1 94 ? -4.018 6.172 13.971 1.00 97.81 94 TRP A CA 1
ATOM 737 C C . TRP A 1 94 ? -2.871 5.183 14.173 1.00 97.81 94 TRP A C 1
ATOM 739 O O . TRP A 1 94 ? -1.703 5.577 14.217 1.00 97.81 94 TRP A O 1
ATOM 749 N N . GLU A 1 95 ? -3.184 3.895 14.256 1.00 98.25 95 GLU A N 1
ATOM 750 C CA . GLU A 1 95 ? -2.182 2.833 14.313 1.00 98.25 95 GLU A CA 1
ATOM 751 C C . GLU A 1 95 ? -1.531 2.603 12.951 1.00 98.25 95 GLU A C 1
ATOM 753 O O . GLU A 1 95 ? -0.320 2.423 12.905 1.00 98.25 95 GLU A O 1
ATOM 758 N N . VAL A 1 96 ? -2.278 2.729 11.847 1.00 98.12 96 VAL A N 1
ATOM 759 C CA . VAL A 1 96 ? -1.710 2.755 10.489 1.00 98.12 96 VAL A CA 1
ATOM 760 C C . VAL A 1 96 ? -0.752 3.938 10.324 1.00 98.12 96 VAL A C 1
ATOM 762 O O . VAL A 1 96 ? 0.368 3.752 9.860 1.00 98.12 96 VAL A O 1
ATOM 765 N N . ILE A 1 97 ? -1.122 5.143 10.770 1.00 97.88 97 ILE A N 1
ATOM 766 C CA . ILE A 1 97 ? -0.231 6.319 10.731 1.00 97.88 97 ILE A CA 1
ATOM 767 C C . ILE A 1 97 ? 1.015 6.094 11.603 1.00 97.88 97 ILE A C 1
ATOM 769 O O . ILE A 1 97 ? 2.127 6.444 11.204 1.00 97.88 97 ILE A O 1
ATOM 773 N N . SER A 1 98 ? 0.853 5.489 12.782 1.00 97.88 98 SER A N 1
ATOM 774 C CA . SER A 1 98 ? 1.974 5.143 13.669 1.00 97.88 98 SER A CA 1
ATOM 775 C C . SER A 1 98 ? 2.900 4.099 13.039 1.00 97.88 98 SER A C 1
ATOM 777 O O . SER A 1 98 ? 4.122 4.195 13.160 1.00 97.88 98 SER A O 1
ATOM 779 N N . PHE A 1 99 ? 2.324 3.125 12.337 1.00 97.50 99 PHE A N 1
ATOM 780 C CA . PHE A 1 99 ? 3.039 2.118 11.568 1.00 97.50 99 PHE A CA 1
ATOM 781 C C . PHE A 1 99 ? 3.843 2.744 10.425 1.00 97.50 99 PHE A C 1
ATOM 783 O O . PHE A 1 99 ? 5.046 2.504 10.343 1.00 97.50 99 PHE A O 1
ATOM 790 N N . LEU A 1 100 ? 3.231 3.622 9.628 1.00 97.50 100 LEU A N 1
ATOM 791 C CA . LEU A 1 100 ? 3.900 4.357 8.550 1.00 97.50 100 LEU A CA 1
ATOM 792 C C . LEU A 1 100 ? 5.094 5.166 9.058 1.00 97.50 100 LEU A C 1
ATOM 794 O O . LEU A 1 100 ? 6.200 5.036 8.540 1.00 97.50 100 LEU A O 1
ATOM 798 N N . ARG A 1 101 ? 4.901 5.943 10.129 1.00 96.06 101 ARG A N 1
ATOM 799 C CA . ARG A 1 101 ? 5.985 6.715 10.758 1.00 96.06 101 ARG A CA 1
ATOM 800 C C . ARG A 1 101 ? 7.098 5.822 11.294 1.00 96.06 101 ARG A C 1
ATOM 802 O O . ARG A 1 101 ? 8.260 6.191 11.224 1.00 96.06 101 ARG A O 1
ATOM 809 N N . GLY A 1 102 ? 6.754 4.650 11.824 1.00 95.69 102 GLY A N 1
ATOM 810 C CA . GLY A 1 102 ? 7.735 3.705 12.351 1.00 95.69 102 GLY A CA 1
ATOM 811 C C . GLY A 1 102 ? 8.500 2.913 11.287 1.00 95.69 102 GLY A C 1
ATOM 812 O O . GLY A 1 102 ? 9.528 2.329 11.623 1.00 95.69 102 GLY A O 1
ATOM 813 N N . GLN A 1 103 ? 8.017 2.874 10.040 1.00 95.06 103 GLN A N 1
ATOM 814 C CA . GLN A 1 103 ? 8.732 2.282 8.902 1.00 95.06 103 GLN A CA 1
ATOM 815 C C . GLN A 1 103 ? 9.407 3.319 8.000 1.00 95.06 103 GLN A C 1
ATOM 817 O O . GLN A 1 103 ? 10.190 2.937 7.133 1.00 95.06 103 GLN A O 1
ATOM 822 N N . ALA A 1 104 ? 9.123 4.607 8.198 1.00 94.38 104 ALA A N 1
ATOM 823 C CA . ALA A 1 104 ? 9.704 5.700 7.437 1.00 94.38 104 ALA A CA 1
ATOM 824 C C . ALA A 1 104 ? 11.238 5.673 7.494 1.00 94.38 104 ALA A C 1
ATOM 826 O O . ALA A 1 104 ? 11.840 5.646 8.569 1.00 94.38 104 ALA A O 1
ATOM 827 N N . ASN A 1 105 ? 11.870 5.707 6.324 1.00 94.00 105 ASN A N 1
ATOM 828 C CA . ASN A 1 105 ? 13.307 5.882 6.190 1.00 94.00 105 ASN A CA 1
ATOM 829 C C . ASN A 1 105 ? 13.587 7.303 5.687 1.00 94.00 105 ASN A C 1
ATOM 831 O O . ASN A 1 105 ? 13.095 7.697 4.632 1.00 94.00 105 ASN A O 1
ATOM 835 N N . LEU A 1 106 ? 14.392 8.060 6.440 1.00 89.75 106 LEU A N 1
ATOM 836 C CA . LEU A 1 106 ? 14.688 9.468 6.162 1.00 89.75 106 LEU A CA 1
ATOM 837 C C . LEU A 1 106 ? 15.239 9.692 4.744 1.00 89.75 106 LEU A C 1
ATOM 839 O O . LEU A 1 106 ? 14.901 10.687 4.111 1.00 89.75 106 LEU A O 1
ATOM 843 N N . GLY A 1 107 ? 16.049 8.759 4.234 1.00 94.06 107 GLY A N 1
ATOM 844 C CA . GLY A 1 107 ? 16.622 8.836 2.885 1.00 94.06 107 GLY A CA 1
ATOM 845 C C . GLY A 1 107 ? 15.669 8.423 1.758 1.00 94.06 107 GLY A C 1
ATOM 846 O O . GLY A 1 107 ? 16.060 8.459 0.597 1.00 94.06 107 GLY A O 1
ATOM 847 N N . ASP A 1 108 ? 14.441 8.010 2.073 1.00 93.88 108 ASP A N 1
ATOM 848 C CA . ASP A 1 108 ? 13.491 7.417 1.130 1.00 93.88 108 ASP A CA 1
ATOM 849 C C . ASP A 1 108 ? 12.169 8.197 1.091 1.00 93.88 108 ASP A C 1
ATOM 851 O O . ASP A 1 108 ? 11.100 7.702 1.450 1.00 93.88 108 ASP A O 1
ATOM 855 N N . VAL A 1 109 ? 12.240 9.454 0.647 1.00 93.88 109 VAL A N 1
ATOM 856 C CA . VAL A 1 109 ? 11.071 10.346 0.548 1.00 93.88 109 VAL A CA 1
ATOM 857 C C . VAL A 1 109 ? 9.990 9.770 -0.364 1.00 93.88 109 VAL A C 1
ATOM 859 O O . VAL A 1 109 ? 8.810 9.787 -0.010 1.00 93.88 109 VAL A O 1
ATOM 862 N N . PHE A 1 110 ? 10.385 9.212 -1.510 1.00 91.69 110 PHE A N 1
ATOM 863 C CA . PHE A 1 110 ? 9.447 8.581 -2.434 1.00 91.69 110 PHE A CA 1
ATOM 864 C C . PHE A 1 110 ? 8.753 7.378 -1.790 1.00 91.69 110 PHE A C 1
ATOM 866 O O . PHE A 1 110 ? 7.527 7.292 -1.822 1.00 91.69 110 PHE A O 1
ATOM 873 N N . GLY A 1 111 ? 9.505 6.484 -1.142 1.00 93.56 111 GLY A N 1
ATOM 874 C CA . GLY A 1 111 ? 8.918 5.335 -0.468 1.00 93.56 111 GLY A CA 1
ATOM 875 C C . GLY A 1 111 ? 8.051 5.700 0.728 1.00 93.56 111 GLY A C 1
ATOM 876 O O . GLY A 1 111 ? 7.070 5.009 0.982 1.00 93.56 111 GLY A O 1
ATOM 877 N N . MET A 1 112 ? 8.346 6.787 1.448 1.00 96.19 112 MET A N 1
ATOM 878 C CA . MET A 1 112 ? 7.453 7.292 2.498 1.00 96.19 112 MET A CA 1
ATOM 879 C C . MET A 1 112 ? 6.090 7.700 1.922 1.00 96.19 112 MET A C 1
ATOM 881 O O . MET A 1 112 ? 5.055 7.334 2.480 1.00 96.19 112 MET A O 1
ATOM 885 N N . MET A 1 113 ? 6.084 8.411 0.789 1.00 94.12 113 MET A N 1
ATOM 886 C CA . MET A 1 113 ? 4.852 8.820 0.105 1.00 94.12 113 MET A CA 1
ATOM 887 C C . MET A 1 113 ? 4.090 7.622 -0.472 1.00 94.12 113 MET A C 1
ATOM 889 O O . MET A 1 113 ? 2.876 7.528 -0.284 1.00 94.12 113 MET A O 1
ATOM 893 N N . ALA A 1 114 ? 4.795 6.690 -1.123 1.00 93.56 114 ALA A N 1
ATOM 894 C CA . ALA A 1 114 ? 4.210 5.466 -1.667 1.00 93.56 114 ALA A CA 1
ATOM 895 C C . ALA A 1 114 ? 3.563 4.622 -0.560 1.00 93.56 114 ALA A C 1
ATOM 897 O O . ALA A 1 114 ? 2.372 4.328 -0.629 1.00 93.56 114 ALA A O 1
ATOM 898 N N . SER A 1 115 ? 4.302 4.354 0.520 1.00 95.50 115 SER A N 1
ATOM 899 C CA . SER A 1 115 ? 3.819 3.603 1.683 1.00 95.50 115 SER A CA 1
ATOM 900 C C . SER A 1 115 ? 2.585 4.250 2.308 1.00 95.50 115 SER A C 1
ATOM 902 O O . SER A 1 115 ? 1.600 3.570 2.604 1.00 95.50 115 SER A O 1
ATOM 904 N N . ALA A 1 116 ? 2.587 5.580 2.462 1.00 95.94 116 ALA A N 1
ATOM 905 C CA . ALA A 1 116 ? 1.423 6.299 2.962 1.00 95.94 116 ALA A CA 1
ATOM 906 C C . ALA A 1 116 ? 0.202 6.104 2.053 1.00 95.94 116 ALA A C 1
ATOM 908 O O . ALA A 1 116 ? -0.875 5.778 2.553 1.00 95.94 116 ALA A O 1
ATOM 909 N N . GLY A 1 117 ? 0.365 6.241 0.735 1.00 93.00 117 GLY A N 1
ATOM 910 C CA . GLY A 1 117 ? -0.697 5.975 -0.235 1.00 93.00 117 GLY A CA 1
ATOM 911 C C . GLY A 1 117 ? -1.235 4.547 -0.131 1.00 93.00 117 GLY A C 1
ATOM 912 O O . GLY A 1 117 ? -2.434 4.353 0.071 1.00 93.00 117 GLY A O 1
ATOM 913 N N . GLU A 1 118 ? -0.348 3.554 -0.185 1.00 93.88 118 GLU A N 1
ATOM 914 C CA . GLU A 1 118 ? -0.682 2.128 -0.127 1.00 93.88 118 GLU A CA 1
ATOM 915 C C . GLU A 1 118 ? -1.480 1.770 1.131 1.00 93.88 118 GLU A C 1
ATOM 917 O O . GLU A 1 118 ? -2.558 1.171 1.045 1.00 93.88 118 GLU A O 1
ATOM 922 N N . TRP A 1 119 ? -0.997 2.160 2.312 1.00 96.12 119 TRP A N 1
ATOM 923 C CA . TRP A 1 119 ? -1.617 1.757 3.575 1.00 96.12 119 TRP A CA 1
ATOM 924 C C . TRP A 1 119 ? -2.850 2.578 3.940 1.00 96.12 119 TRP A C 1
ATOM 926 O O . TRP A 1 119 ? -3.800 2.016 4.490 1.00 96.12 119 TRP A O 1
ATOM 936 N N . LEU A 1 120 ? -2.893 3.873 3.609 1.00 95.00 120 LEU A N 1
ATOM 937 C CA . LEU A 1 120 ? -4.095 4.683 3.822 1.00 95.00 120 LEU A CA 1
ATOM 938 C C . LEU A 1 120 ? -5.224 4.243 2.888 1.00 95.00 120 LEU A C 1
ATOM 940 O O . LEU A 1 120 ? -6.367 4.127 3.336 1.00 95.00 120 LEU A O 1
ATOM 944 N N . MET A 1 121 ? -4.914 3.930 1.625 1.00 90.06 121 MET A N 1
ATOM 945 C CA . MET A 1 121 ? -5.895 3.352 0.707 1.00 90.06 121 MET A CA 1
ATOM 946 C C . MET A 1 121 ? -6.349 1.974 1.180 1.00 90.06 121 MET A C 1
ATOM 948 O O . MET A 1 121 ? -7.553 1.730 1.230 1.00 90.06 121 MET A O 1
ATOM 952 N N . THR A 1 122 ? -5.424 1.101 1.588 1.00 93.06 122 THR A N 1
ATOM 953 C CA . THR A 1 122 ? -5.750 -0.231 2.125 1.00 93.06 122 THR A CA 1
ATOM 954 C C . THR A 1 122 ? -6.690 -0.133 3.326 1.00 93.06 122 THR A C 1
ATOM 956 O O . THR A 1 122 ? -7.730 -0.792 3.354 1.00 93.06 122 THR A O 1
ATOM 959 N N . TRP A 1 123 ? -6.379 0.732 4.298 1.00 94.81 123 TRP A N 1
ATOM 960 C CA . TRP A 1 123 ? -7.247 0.962 5.452 1.00 94.81 123 TRP A CA 1
ATOM 961 C C . TRP A 1 123 ? -8.612 1.500 5.028 1.00 94.81 123 TRP A C 1
ATOM 963 O O . TRP A 1 123 ? -9.642 0.999 5.471 1.00 94.81 123 TRP A O 1
ATOM 973 N N . ALA A 1 124 ? -8.652 2.494 4.144 1.00 89.75 124 ALA A N 1
ATOM 974 C CA . ALA A 1 124 ? -9.913 3.066 3.706 1.00 89.75 124 ALA A CA 1
ATOM 975 C C . ALA A 1 124 ? -1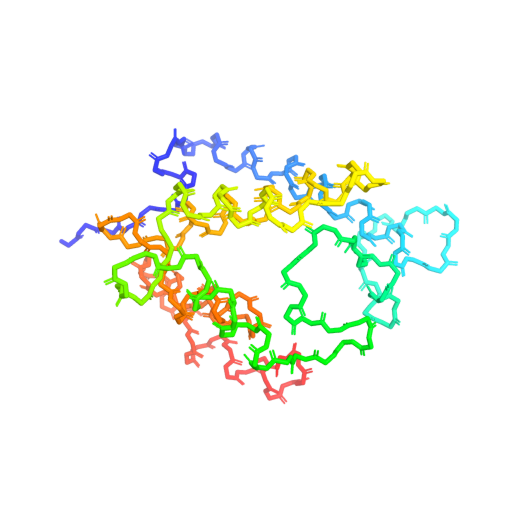0.786 2.029 2.962 1.00 89.75 124 ALA A C 1
ATOM 977 O O . ALA A 1 124 ? -12.008 2.044 3.128 1.00 89.75 124 ALA A O 1
ATOM 978 N N . LEU A 1 125 ? -10.162 1.132 2.182 1.00 86.94 125 LEU A N 1
ATOM 979 C CA . LEU A 1 125 ? -10.812 0.108 1.354 1.00 86.94 125 LEU A CA 1
ATOM 980 C C . LEU A 1 125 ? -11.382 -1.030 2.191 1.00 86.94 125 LEU A C 1
ATOM 982 O O . LEU A 1 125 ? -12.488 -1.498 1.921 1.00 86.94 125 LEU A O 1
ATOM 986 N N . LEU A 1 126 ? -10.600 -1.497 3.163 1.00 91.69 126 LEU A N 1
ATOM 987 C CA . LEU A 1 126 ? -10.822 -2.790 3.800 1.00 91.69 126 LEU A CA 1
ATOM 988 C C . LEU A 1 126 ? -11.217 -2.697 5.273 1.00 91.69 126 LEU A C 1
ATOM 990 O O . LEU A 1 126 ? -11.594 -3.717 5.844 1.00 91.69 126 LEU A O 1
ATOM 994 N N . ARG A 1 127 ? -11.169 -1.512 5.900 1.00 92.31 127 ARG A N 1
ATOM 995 C CA . ARG A 1 127 ? -11.609 -1.367 7.294 1.00 92.31 127 ARG A CA 1
ATOM 996 C C . ARG A 1 127 ? -13.045 -1.848 7.489 1.00 92.31 127 ARG A C 1
ATOM 998 O O . ARG A 1 127 ? -13.928 -1.614 6.658 1.00 92.31 127 ARG A O 1
ATOM 1005 N N . ASP A 1 128 ? -13.285 -2.446 8.645 1.00 91.31 128 ASP A N 1
ATOM 1006 C CA . ASP A 1 128 ? -14.615 -2.859 9.064 1.00 91.31 128 ASP A CA 1
ATOM 1007 C C . ASP A 1 128 ? -15.496 -1.668 9.506 1.00 91.31 128 ASP A C 1
ATOM 1009 O O . ASP A 1 128 ? -15.122 -0.490 9.432 1.00 91.31 128 ASP A O 1
ATOM 1013 N N . SER A 1 129 ? -16.707 -1.971 9.982 1.00 89.19 129 SER A N 1
ATOM 1014 C CA . SER A 1 129 ? -17.654 -0.970 10.490 1.00 89.19 129 SER A CA 1
ATOM 1015 C C . SER A 1 129 ? -17.166 -0.228 11.739 1.00 89.19 129 SER A C 1
ATOM 1017 O O . SER A 1 129 ? -17.648 0.873 12.000 1.00 89.19 129 SER A O 1
ATOM 1019 N N . LYS A 1 130 ? -16.204 -0.790 12.481 1.00 91.06 130 LYS A N 1
ATOM 1020 C CA . LYS A 1 130 ? -15.576 -0.188 13.665 1.00 91.06 130 LYS A CA 1
ATOM 1021 C C . LYS A 1 130 ? -14.324 0.625 13.311 1.00 91.06 130 LYS A C 1
ATOM 1023 O O . LYS A 1 130 ? -13.694 1.187 14.200 1.00 91.06 130 LYS A O 1
ATOM 1028 N N . GLY A 1 131 ? -13.963 0.711 12.028 1.00 92.75 131 GLY A N 1
ATOM 1029 C CA . GLY A 1 131 ? -12.790 1.450 11.564 1.00 92.75 131 GLY A CA 1
ATOM 1030 C C . GLY A 1 131 ? -11.468 0.698 11.738 1.00 92.75 131 GLY A C 1
ATOM 1031 O O . GLY A 1 131 ? -10.407 1.325 11.696 1.00 92.75 131 GLY A O 1
ATOM 1032 N N . VAL A 1 132 ? -11.520 -0.625 11.912 1.00 96.62 132 VAL A N 1
ATOM 1033 C CA . VAL A 1 132 ? -10.347 -1.486 12.089 1.00 96.62 132 VAL A CA 1
ATOM 1034 C C . VAL A 1 132 ? -10.025 -2.189 10.772 1.00 96.62 132 VAL A C 1
ATOM 1036 O O . VAL A 1 132 ? -10.867 -2.886 10.208 1.00 96.62 132 VAL A O 1
ATOM 1039 N N . LEU A 1 133 ? -8.795 -2.027 10.288 1.00 96.50 133 LEU A N 1
ATOM 1040 C CA . LEU A 1 133 ? -8.220 -2.834 9.217 1.00 96.50 133 LEU A CA 1
ATOM 1041 C C . LEU A 1 133 ? -7.776 -4.174 9.807 1.00 96.50 133 LEU A C 1
ATOM 1043 O O . LEU A 1 133 ? -6.798 -4.239 10.552 1.00 96.50 133 LEU A O 1
ATOM 1047 N N . ARG A 1 134 ? -8.529 -5.231 9.509 1.00 96.56 134 ARG A N 1
ATOM 1048 C CA . ARG A 1 134 ? -8.351 -6.550 10.119 1.00 96.56 134 ARG A CA 1
ATOM 1049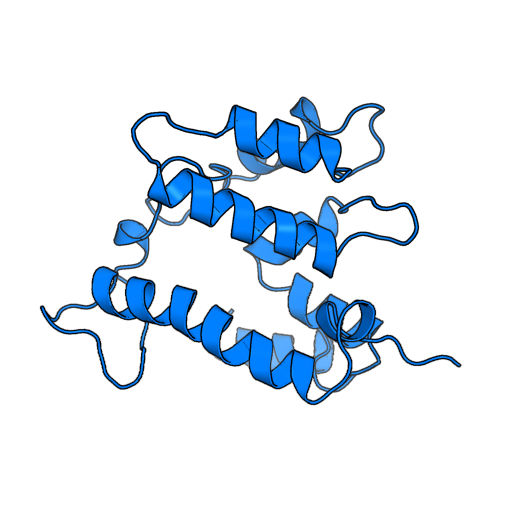 C C . ARG A 1 134 ? -7.126 -7.283 9.578 1.00 96.56 134 ARG A C 1
ATOM 1051 O O . ARG A 1 134 ? -6.788 -7.148 8.400 1.00 96.56 134 ARG A O 1
ATOM 1058 N N . ARG A 1 135 ? -6.494 -8.106 10.423 1.00 96.25 135 ARG A N 1
ATOM 1059 C CA . ARG A 1 135 ? -5.329 -8.942 10.069 1.00 96.25 135 ARG A CA 1
ATOM 1060 C C . ARG A 1 135 ? -5.548 -9.730 8.780 1.00 96.25 135 ARG A C 1
ATOM 1062 O O . ARG A 1 135 ? -4.670 -9.754 7.923 1.00 96.25 135 ARG A O 1
ATOM 1069 N N . GLU A 1 136 ? -6.702 -10.368 8.627 1.00 94.62 136 GLU A N 1
ATOM 1070 C CA . GLU A 1 136 ? -7.023 -11.187 7.458 1.00 94.62 136 GLU A CA 1
ATOM 1071 C C . GLU A 1 136 ? -7.135 -10.373 6.166 1.00 94.62 136 GLU A C 1
ATOM 1073 O O . GLU A 1 136 ? -6.791 -10.882 5.097 1.00 94.62 136 GLU A O 1
ATOM 1078 N N . ASP A 1 137 ? -7.569 -9.116 6.256 1.00 94.38 137 ASP A N 1
ATOM 1079 C CA . ASP A 1 137 ? -7.659 -8.198 5.123 1.00 94.38 137 ASP A CA 1
ATOM 1080 C C . ASP A 1 137 ? -6.276 -7.641 4.763 1.00 94.38 137 ASP A C 1
ATOM 1082 O O . ASP A 1 137 ? -5.921 -7.591 3.587 1.00 94.38 137 ASP A O 1
ATOM 1086 N N . MET A 1 138 ? -5.441 -7.337 5.766 1.00 95.06 138 MET A N 1
ATOM 1087 C CA . MET A 1 138 ? -4.026 -7.004 5.552 1.00 95.06 138 MET A CA 1
ATOM 1088 C C . MET A 1 138 ? -3.275 -8.162 4.891 1.00 95.06 138 MET A C 1
ATOM 1090 O O . MET A 1 138 ? -2.549 -7.957 3.921 1.00 95.06 138 MET A O 1
ATOM 1094 N N . ARG A 1 139 ? -3.460 -9.394 5.387 1.00 94.81 139 ARG A N 1
ATOM 1095 C CA . ARG A 1 139 ? -2.854 -10.593 4.794 1.00 94.81 139 ARG A CA 1
ATOM 1096 C C . ARG A 1 139 ? -3.318 -10.785 3.354 1.00 94.81 139 ARG A C 1
ATOM 1098 O O . ARG A 1 139 ? -2.499 -11.129 2.500 1.00 94.81 139 ARG A O 1
ATOM 1105 N N . GLY A 1 140 ? -4.599 -10.501 3.114 1.00 92.62 140 GLY A N 1
ATOM 1106 C CA . GLY A 1 140 ? -5.244 -10.577 1.814 1.00 92.62 140 GLY A CA 1
ATOM 1107 C C . GLY A 1 140 ? -4.662 -9.633 0.762 1.00 92.62 140 GLY A C 1
ATOM 1108 O O . GLY A 1 140 ? -4.740 -9.931 -0.426 1.00 92.62 140 GLY A O 1
ATOM 1109 N N . MET A 1 141 ? -4.064 -8.510 1.168 1.00 92.31 141 MET A N 1
ATOM 1110 C CA . MET A 1 141 ? -3.367 -7.615 0.237 1.00 92.31 141 MET A CA 1
ATOM 1111 C C . MET A 1 141 ? -2.075 -8.231 -0.302 1.00 92.31 141 MET A C 1
ATOM 1113 O O . MET A 1 141 ? -1.703 -7.961 -1.438 1.00 92.31 141 MET A O 1
ATOM 1117 N N . TYR A 1 142 ? -1.412 -9.090 0.476 1.00 90.81 142 TYR A N 1
ATOM 1118 C CA . TYR A 1 142 ? -0.172 -9.740 0.049 1.00 90.81 142 TYR A CA 1
ATOM 1119 C C . TYR A 1 142 ? -0.393 -10.968 -0.837 1.00 90.81 142 TYR A C 1
ATOM 1121 O O . TYR A 1 142 ? 0.476 -11.287 -1.637 1.00 90.81 142 TYR A O 1
ATOM 1129 N N . ASP A 1 143 ? -1.506 -11.688 -0.673 1.00 88.75 143 ASP A N 1
ATOM 1130 C CA . ASP A 1 143 ? -1.836 -12.885 -1.472 1.00 88.75 143 ASP A CA 1
ATOM 1131 C C . ASP A 1 143 ? -2.934 -12.637 -2.527 1.00 88.75 143 ASP A C 1
ATOM 1133 O O . ASP A 1 143 ? -3.414 -13.567 -3.180 1.00 88.75 143 ASP A O 1
ATOM 1137 N N . GLY A 1 144 ? -3.366 -11.380 -2.666 1.00 88.69 144 GLY A N 1
ATOM 1138 C CA . GLY A 1 144 ? -4.401 -10.943 -3.599 1.00 88.69 144 GLY A CA 1
ATOM 1139 C C . GLY A 1 144 ? -5.835 -11.317 -3.205 1.00 88.69 144 GLY A C 1
ATOM 1140 O O . GLY A 1 144 ? -6.775 -10.909 -3.889 1.00 88.69 144 GLY A O 1
ATOM 1141 N N . THR A 1 145 ? -6.063 -12.058 -2.114 1.00 90.62 145 THR A N 1
ATOM 1142 C CA . THR A 1 145 ? -7.418 -12.477 -1.711 1.00 90.62 145 THR A CA 1
ATOM 1143 C C . THR A 1 145 ? -8.300 -11.321 -1.240 1.00 90.62 145 THR A C 1
ATOM 1145 O O . THR A 1 145 ? -9.528 -11.428 -1.318 1.00 90.62 145 THR A O 1
ATOM 1148 N N . ALA A 1 146 ? -7.713 -10.196 -0.814 1.00 90.81 146 ALA A N 1
ATOM 1149 C CA . ALA A 1 146 ? -8.459 -9.019 -0.367 1.00 90.81 146 ALA A CA 1
ATOM 1150 C C . ALA A 1 146 ? -9.406 -8.474 -1.448 1.00 90.81 146 ALA A C 1
ATOM 1152 O O . ALA A 1 146 ? -10.546 -8.130 -1.140 1.00 90.81 146 ALA A O 1
ATOM 1153 N N . PHE A 1 147 ? -8.983 -8.453 -2.717 1.00 87.81 147 PHE A N 1
ATOM 1154 C CA . PHE A 1 147 ? -9.791 -7.917 -3.818 1.00 87.81 147 PHE A CA 1
ATOM 1155 C C . PHE A 1 147 ? -11.049 -8.752 -4.076 1.00 87.81 147 PHE A C 1
ATOM 1157 O O . PHE A 1 147 ? -12.142 -8.203 -4.211 1.00 87.81 147 PHE A O 1
ATOM 1164 N N . TYR A 1 148 ? -10.914 -10.079 -4.068 1.00 87.25 148 TYR A N 1
ATOM 1165 C CA . TYR A 1 148 ? -12.039 -10.996 -4.261 1.00 87.25 148 TYR A CA 1
ATOM 1166 C C . TYR A 1 148 ? -13.023 -10.940 -3.084 1.00 87.25 148 TYR A C 1
ATOM 1168 O O . TYR A 1 148 ? -14.237 -10.874 -3.284 1.00 87.25 148 TYR A O 1
ATOM 1176 N N . ARG A 1 149 ? -12.513 -10.887 -1.844 1.00 85.62 149 ARG A N 1
ATOM 1177 C CA . ARG A 1 149 ? -13.350 -10.704 -0.645 1.00 85.62 149 ARG A CA 1
ATOM 1178 C C . ARG A 1 149 ? -14.080 -9.363 -0.673 1.00 85.62 149 ARG A C 1
ATOM 1180 O O . ARG A 1 149 ? -15.260 -9.294 -0.338 1.00 85.62 149 ARG A O 1
ATOM 1187 N N . LEU A 1 150 ? -13.403 -8.293 -1.090 1.00 85.56 150 LEU A N 1
ATOM 1188 C CA . LEU A 1 150 ? -14.009 -6.973 -1.228 1.00 85.56 150 LEU A CA 1
ATOM 1189 C C . LEU A 1 150 ? -15.099 -6.968 -2.309 1.00 85.56 150 LEU A C 1
ATOM 1191 O O . LEU A 1 150 ? -16.155 -6.373 -2.102 1.00 85.56 150 LEU A O 1
ATOM 1195 N N . ALA A 1 151 ? -14.888 -7.648 -3.436 1.00 85.06 151 ALA A N 1
ATOM 1196 C CA . ALA A 1 151 ? -15.905 -7.797 -4.472 1.00 85.06 151 ALA A CA 1
ATOM 1197 C C . ALA A 1 151 ? -17.162 -8.514 -3.946 1.00 85.06 151 ALA A C 1
ATOM 1199 O O . ALA A 1 151 ? -18.275 -8.029 -4.159 1.00 85.06 151 ALA A O 1
ATOM 1200 N N . GLU A 1 152 ? -16.999 -9.600 -3.184 1.00 84.88 152 GLU A N 1
ATOM 1201 C CA . GLU A 1 152 ? -18.109 -10.317 -2.537 1.00 84.88 152 GLU A CA 1
ATOM 1202 C C . GLU A 1 152 ? -18.858 -9.448 -1.523 1.00 84.88 152 GLU A C 1
ATOM 1204 O O . GLU A 1 152 ? -20.088 -9.374 -1.581 1.00 84.88 152 GLU A O 1
ATOM 1209 N N . ARG A 1 153 ? -18.137 -8.723 -0.651 1.00 83.38 153 ARG A N 1
ATOM 1210 C CA . ARG A 1 153 ? -18.726 -7.743 0.289 1.00 83.38 153 ARG A CA 1
ATOM 1211 C C . ARG A 1 153 ? -19.550 -6.674 -0.440 1.00 83.38 153 ARG A C 1
ATOM 1213 O O . ARG A 1 153 ? -20.528 -6.166 0.103 1.00 83.38 153 ARG A 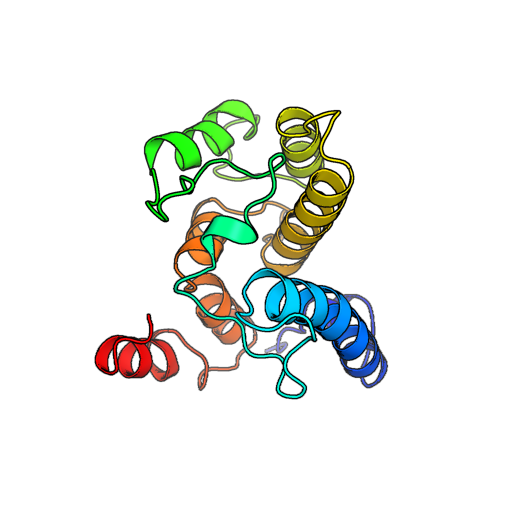O 1
ATOM 1220 N N . ASN A 1 154 ? -19.175 -6.367 -1.681 1.00 77.31 154 ASN A N 1
ATOM 1221 C CA . ASN A 1 154 ? -19.860 -5.425 -2.561 1.00 77.31 154 ASN A CA 1
ATOM 1222 C C . ASN A 1 154 ? -20.966 -6.040 -3.437 1.00 77.31 154 ASN A C 1
ATOM 1224 O O . ASN A 1 154 ? -21.595 -5.324 -4.211 1.00 77.31 154 ASN A O 1
ATOM 1228 N N . GLY A 1 155 ? -21.242 -7.340 -3.315 1.00 82.44 155 GLY A N 1
ATOM 1229 C CA . GLY A 1 155 ? -22.282 -8.025 -4.087 1.00 82.44 155 GLY A CA 1
ATOM 1230 C C . GLY A 1 155 ? -21.860 -8.462 -5.495 1.00 82.44 155 GLY A C 1
ATOM 1231 O O . GLY A 1 155 ? -22.685 -8.994 -6.237 1.00 82.44 155 GLY A O 1
ATOM 1232 N N . TYR A 1 156 ? -20.585 -8.314 -5.864 1.00 81.56 156 TYR A N 1
ATOM 1233 C CA . TYR A 1 156 ? -20.050 -8.737 -7.160 1.00 81.56 156 TYR A CA 1
ATOM 1234 C C . TYR A 1 156 ? -19.602 -10.201 -7.132 1.00 81.56 156 TYR A C 1
ATOM 1236 O O . TYR A 1 156 ? -18.414 -10.514 -7.177 1.00 81.56 156 TYR A O 1
ATOM 1244 N N . LYS A 1 157 ? -20.571 -11.121 -7.095 1.00 78.38 157 LYS A N 1
ATOM 1245 C CA . LYS A 1 157 ? -20.314 -12.573 -7.008 1.00 78.38 157 LYS A CA 1
ATOM 1246 C C . LYS A 1 157 ? -19.439 -13.121 -8.148 1.00 78.38 157 LYS A C 1
ATOM 1248 O O . LYS A 1 157 ? -18.708 -14.082 -7.935 1.00 78.38 157 LYS A O 1
ATOM 1253 N N . HIS A 1 158 ? -19.472 -12.496 -9.329 1.00 78.12 158 HIS A N 1
ATOM 1254 C CA . HIS A 1 158 ? -18.650 -12.891 -10.482 1.00 78.12 158 HIS A CA 1
ATOM 1255 C C . HIS A 1 158 ? -17.142 -12.679 -10.248 1.00 78.12 158 HIS A C 1
ATOM 1257 O O . HIS A 1 158 ? -16.319 -13.387 -10.819 1.00 78.12 158 HIS A O 1
ATOM 1263 N N . TYR A 1 159 ? -16.773 -11.736 -9.378 1.00 78.88 159 TYR A N 1
ATOM 1264 C CA . TYR A 1 159 ? -15.386 -11.469 -8.984 1.00 78.88 159 TYR A CA 1
ATOM 1265 C C . TYR A 1 159 ? -15.058 -12.055 -7.605 1.00 78.88 159 TYR A C 1
ATOM 1267 O O . TYR A 1 159 ? -14.115 -11.617 -6.955 1.00 78.88 159 TYR A O 1
ATOM 1275 N N . GLY A 1 160 ? -15.843 -13.028 -7.135 1.00 81.69 160 GLY A N 1
ATOM 1276 C CA . GLY A 1 160 ? -15.615 -13.680 -5.851 1.00 81.69 160 GLY A CA 1
ATOM 1277 C C . GLY A 1 160 ? -14.465 -14.685 -5.864 1.00 81.69 160 GLY A C 1
ATOM 1278 O O . GLY A 1 160 ? -13.942 -15.070 -6.914 1.00 81.69 160 GLY A O 1
ATOM 1279 N N . MET A 1 161 ? -14.094 -15.148 -4.672 1.00 81.81 161 MET A N 1
ATOM 1280 C CA . MET A 1 161 ? -12.987 -16.079 -4.440 1.00 81.81 161 MET A CA 1
ATOM 1281 C C . MET A 1 161 ? -13.158 -17.378 -5.234 1.00 81.81 161 MET A C 1
ATOM 1283 O O . MET A 1 161 ? -12.206 -17.881 -5.831 1.00 81.81 161 MET A O 1
ATOM 1287 N N . LEU A 1 162 ? -14.378 -17.914 -5.274 1.00 78.44 162 LEU A N 1
ATOM 1288 C CA . LEU A 1 162 ? -14.674 -19.156 -5.991 1.00 78.44 162 LEU A CA 1
ATOM 1289 C C . LEU A 1 162 ? -14.754 -18.954 -7.508 1.00 78.44 162 LEU A C 1
ATOM 1291 O O . LEU A 1 162 ? -14.297 -19.812 -8.260 1.00 78.44 162 LEU A O 1
ATOM 1295 N N . ALA A 1 163 ? -15.318 -17.827 -7.946 1.00 79.50 163 ALA A N 1
ATOM 1296 C CA . ALA A 1 163 ? -15.607 -17.568 -9.353 1.00 79.50 163 ALA A CA 1
ATOM 1297 C C . ALA A 1 163 ? -14.367 -17.121 -10.144 1.00 79.50 163 ALA A C 1
ATOM 1299 O O . ALA A 1 163 ? -14.155 -17.593 -11.257 1.00 79.50 163 ALA A O 1
ATOM 1300 N N . ALA A 1 164 ? -13.536 -16.242 -9.574 1.00 75.50 164 ALA A N 1
ATOM 1301 C CA . ALA A 1 164 ? -12.463 -15.578 -10.314 1.00 75.50 164 ALA A CA 1
ATOM 1302 C C . ALA A 1 164 ? -11.047 -16.011 -9.894 1.00 75.50 164 ALA A C 1
ATOM 1304 O O . ALA A 1 164 ? -10.176 -16.141 -10.755 1.00 75.50 164 ALA A O 1
ATOM 1305 N N . ARG A 1 165 ? -10.800 -16.313 -8.608 1.00 76.38 165 ARG A N 1
ATOM 1306 C CA . ARG A 1 165 ? -9.453 -16.704 -8.148 1.00 76.38 165 ARG A CA 1
ATOM 1307 C C . ARG A 1 165 ? -9.094 -18.140 -8.525 1.00 76.38 165 ARG A C 1
ATOM 1309 O O . ARG A 1 165 ? -7.989 -18.375 -9.003 1.00 76.38 165 ARG A O 1
ATOM 1316 N N . LYS A 1 166 ? -10.007 -19.104 -8.337 1.00 75.75 166 LYS A N 1
ATOM 1317 C CA . LYS A 1 166 ? -9.735 -20.527 -8.629 1.00 75.75 166 LYS A CA 1
ATOM 1318 C C . LYS A 1 166 ? -9.245 -20.745 -10.075 1.00 75.75 166 LYS A C 1
ATOM 1320 O O . LYS A 1 166 ? -8.219 -21.399 -10.235 1.00 75.75 166 LYS A O 1
ATOM 1325 N N . PRO A 1 167 ? -9.868 -20.160 -11.119 1.00 77.81 167 PRO A N 1
ATOM 1326 C CA . PRO A 1 167 ? -9.351 -20.265 -12.485 1.00 77.81 167 PRO A CA 1
ATOM 1327 C C . PRO A 1 167 ? -7.993 -19.580 -12.700 1.00 77.81 167 PRO A C 1
ATOM 1329 O O . PRO A 1 167 ? -7.197 -20.066 -13.497 1.00 77.81 167 PRO A O 1
ATOM 1332 N N . ALA A 1 168 ? -7.715 -18.465 -12.013 1.00 69.75 168 ALA A N 1
ATOM 1333 C CA . ALA A 1 168 ? -6.441 -17.749 -12.130 1.00 69.75 168 ALA A CA 1
ATOM 1334 C C . ALA A 1 168 ? -5.267 -18.559 -11.554 1.00 69.75 168 ALA A C 1
ATOM 1336 O O . ALA A 1 168 ? -4.228 -18.666 -12.204 1.00 69.75 168 ALA A O 1
ATOM 1337 N N . VAL A 1 169 ? -5.472 -19.198 -10.395 1.00 74.19 169 VAL A N 1
ATOM 1338 C CA . VAL A 1 169 ? -4.496 -20.113 -9.775 1.00 74.19 169 VAL A CA 1
ATOM 1339 C C . VAL A 1 169 ? -4.221 -21.308 -10.688 1.00 74.19 169 VAL A C 1
ATOM 1341 O O . VAL A 1 169 ? -3.072 -21.659 -10.926 1.00 74.19 169 VAL A O 1
ATOM 1344 N N . MET A 1 170 ? -5.265 -21.892 -11.290 1.00 75.00 170 MET A N 1
ATOM 1345 C CA . MET A 1 170 ? -5.107 -23.005 -12.240 1.00 75.00 170 MET A CA 1
ATOM 1346 C C . MET A 1 170 ? -4.282 -22.636 -13.483 1.00 75.00 170 MET A C 1
ATOM 1348 O O . MET A 1 170 ? -3.699 -23.517 -14.106 1.00 75.00 170 MET A O 1
ATOM 1352 N N . LYS A 1 171 ? -4.228 -21.350 -13.853 1.00 76.88 171 LYS A N 1
ATOM 1353 C CA . LYS A 1 171 ? -3.402 -20.833 -14.958 1.00 76.88 171 LYS A CA 1
ATOM 1354 C C . LYS A 1 171 ? -2.009 -20.365 -14.511 1.00 76.88 171 LYS A C 1
ATOM 1356 O O . LYS A 1 171 ? -1.242 -19.902 -15.349 1.00 76.88 171 LYS A O 1
ATOM 1361 N N . GLY A 1 172 ? -1.688 -20.461 -13.219 1.00 68.94 172 GLY A N 1
ATOM 1362 C CA . GLY A 1 172 ? -0.405 -20.037 -12.654 1.00 68.94 172 GLY A CA 1
ATOM 1363 C C . GLY A 1 172 ? -0.242 -18.523 -12.490 1.00 68.94 172 GLY A C 1
ATOM 1364 O O . GLY A 1 172 ? 0.881 -18.050 -12.355 1.00 68.94 172 GLY A O 1
ATOM 1365 N N . TYR A 1 173 ? -1.333 -17.748 -12.519 1.00 50.22 173 TYR A N 1
ATOM 1366 C CA . TYR A 1 173 ? -1.274 -16.289 -12.350 1.00 50.22 173 TYR A CA 1
ATOM 1367 C C . TYR A 1 173 ? -1.281 -15.830 -10.883 1.00 50.22 173 TYR A C 1
ATOM 1369 O O . TYR A 1 173 ? -1.019 -14.655 -10.627 1.00 50.22 173 TYR A O 1
ATOM 1377 N N . ALA A 1 174 ? -1.634 -16.712 -9.939 1.00 52.12 174 ALA A N 1
ATOM 1378 C CA . ALA A 1 174 ? -1.814 -16.409 -8.517 1.00 52.12 174 ALA A CA 1
ATOM 1379 C C . ALA A 1 174 ? -1.580 -17.637 -7.631 1.00 52.12 174 ALA A C 1
ATOM 1381 O O . ALA A 1 174 ? -1.810 -18.761 -8.131 1.00 52.12 174 ALA A O 1
#

Radius of gyration: 17.14 Å; chains: 1; bounding box: 48×34×47 Å

InterPro domains:
  IPR002048 EF-hand domain [PS50222] (71-106)
  IPR007736 Caleosin-related [PF05042] (16-151)
  IPR007736 Caleosin-related [PTHR31495] (16-156)

Sequence (174 aa):
MRGFRFLLRRLLSEPLNTLAAVPVALAVQLPLSWLAGDSWLPDPRLLVHVRNAHKVVHGSNSKAWDRSGHFTPARFEAVLSKYDRDGKGGLTLWEVISFLRGQANLGDVFGMMASAGEWLMTWALLRDSKGVLRREDMRGMYDGTAFYRLAERNGYKHYGMLAARKPAVMKGYA

Organism: NCBI:txid1737510